Protein AF-A0AAE7H979-F1 (afdb_monomer)

Solvent-accessible surface area (backbone atoms only — not comparable to full-atom values): 10661 Å² total; per-residue (Å²): 141,87,84,84,88,78,85,83,80,82,78,81,77,77,82,71,80,79,76,81,72,82,85,78,88,82,90,48,88,78,60,70,80,55,73,93,77,60,49,63,30,80,93,36,94,38,44,37,31,53,74,37,30,39,41,31,43,26,63,45,99,86,68,47,81,42,84,46,78,45,78,48,81,29,61,82,55,76,64,66,61,58,64,39,62,48,79,66,40,35,42,36,57,32,70,87,32,52,70,50,75,43,71,60,81,47,70,64,47,81,54,84,100,40,55,25,23,24,75,39,28,30,38,50,72,60,67,74,47,84,43,76,43,79,26,60,17,19,83,76,23,37,67,43,71,49,98,87,67,49,82,39,83,45,77,27,71,63,63,81,74,81,88,77,85,88,77,133

Mean predicted aligned error: 13.54 Å

Radius of gyration: 24.26 Å; Cα contacts (8 Å, |Δi|>4): 270; chains: 1; bounding box: 51×44×96 Å

Foldseek 3Di:
DDDDDDDDDDDPPDPPPPPPLPDDDDDDPVCPPPDPRWDDAPQAPAWTDDFQKIWWFAQDPVRDTDTDIDGAQARPWDRHDQWGDGPFWIWGDANHTDIDIDGAPAGWADDDQFFIDGPFWTWDDDNGDIDTDGALCNPPWGWDQDPVRDTDTDGHRHDPDPPDDPDD

Secondary structure (DSSP, 8-state):
----------------------------SSGGGSPSSPEEPTT-TTEEEETTEEEEEEE-TTS-EEEEEEE-SSTT----SSEEE-SS-EEEE-TTS-EEEE--SS--B--SSS-EE-SSEEEEE-SS-EEEEE-SSGGG-EEEE-TTS-EEEE--SS------S---

Structure (mmCIF, N/CA/C/O backbone):
data_AF-A0AAE7H979-F1
#
_entry.id   AF-A0AAE7H979-F1
#
loop_
_atom_site.group_PDB
_atom_site.id
_atom_site.type_symbol
_atom_site.label_atom_id
_atom_site.label_alt_id
_atom_site.label_comp_id
_atom_site.label_asym_id
_atom_site.label_entity_id
_atom_site.label_seq_id
_atom_site.pdbx_PDB_ins_code
_atom_site.Cartn_x
_atom_site.Cartn_y
_atom_site.Cartn_z
_atom_site.occupancy
_atom_site.B_iso_or_equiv
_atom_site.auth_seq_id
_atom_site.auth_comp_id
_atom_site.auth_asym_id
_atom_site.auth_atom_id
_atom_site.pdbx_PDB_model_num
ATOM 1 N N . MET A 1 1 ? 5.804 -18.453 77.850 1.00 36.84 1 MET A N 1
ATOM 2 C CA . MET A 1 1 ? 6.355 -19.149 76.668 1.00 36.84 1 MET A CA 1
ATOM 3 C C . MET A 1 1 ? 5.355 -18.968 75.535 1.00 36.84 1 MET A C 1
ATOM 5 O O . MET A 1 1 ? 4.267 -19.517 75.605 1.00 36.84 1 MET A O 1
ATOM 9 N N . HIS A 1 2 ? 5.656 -18.071 74.595 1.00 33.25 2 HIS A N 1
ATOM 10 C CA . HIS A 1 2 ? 4.782 -17.698 73.480 1.00 33.25 2 HIS A CA 1
ATOM 11 C C . HIS A 1 2 ? 5.206 -18.454 72.222 1.00 33.25 2 HIS A C 1
ATOM 13 O O . HIS A 1 2 ? 6.381 -18.410 71.871 1.00 33.25 2 HIS A O 1
ATOM 19 N N . ILE A 1 3 ? 4.257 -19.064 71.511 1.00 33.34 3 ILE A N 1
ATOM 20 C CA . ILE A 1 3 ? 4.449 -19.482 70.119 1.00 33.34 3 ILE A CA 1
ATOM 21 C C . ILE A 1 3 ? 3.359 -18.792 69.301 1.00 33.34 3 ILE A C 1
ATOM 23 O O . ILE A 1 3 ? 2.172 -19.063 69.461 1.00 33.34 3 ILE A O 1
ATOM 27 N N . LYS A 1 4 ? 3.786 -17.826 68.485 1.00 31.95 4 LYS A N 1
ATOM 28 C CA . LYS A 1 4 ? 2.971 -17.126 67.492 1.00 31.95 4 LYS A CA 1
ATOM 29 C C . LYS A 1 4 ? 3.030 -17.932 66.192 1.00 31.95 4 LYS A C 1
ATOM 31 O O . LYS A 1 4 ? 4.124 -18.194 65.703 1.00 31.95 4 LYS A O 1
ATOM 36 N N . PHE A 1 5 ? 1.878 -18.301 65.637 1.00 33.75 5 PHE A N 1
ATOM 37 C CA . PHE A 1 5 ? 1.782 -18.794 64.263 1.00 33.75 5 PHE A CA 1
ATOM 38 C C . PHE A 1 5 ? 1.642 -17.592 63.326 1.00 33.75 5 PHE A C 1
ATOM 40 O O . PHE A 1 5 ? 0.615 -16.917 63.316 1.00 33.75 5 PHE A O 1
ATOM 47 N N . THR A 1 6 ? 2.697 -17.311 62.570 1.00 35.28 6 THR A N 1
ATOM 48 C CA . THR A 1 6 ? 2.705 -16.311 61.499 1.00 35.28 6 THR A CA 1
ATOM 49 C C . THR A 1 6 ? 2.381 -17.033 60.192 1.00 35.28 6 THR A C 1
ATOM 51 O O . THR A 1 6 ? 3.185 -17.841 59.731 1.00 35.28 6 THR A O 1
ATOM 54 N N . LEU A 1 7 ? 1.208 -16.778 59.601 1.00 34.88 7 LEU A N 1
ATOM 55 C CA . LEU A 1 7 ? 0.913 -17.223 58.236 1.00 34.88 7 LEU A CA 1
ATOM 56 C C . LEU A 1 7 ? 1.706 -16.356 57.250 1.00 34.88 7 LEU A C 1
ATOM 58 O O . LEU A 1 7 ? 1.520 -15.142 57.185 1.00 34.88 7 LEU A O 1
ATOM 62 N N . LEU A 1 8 ? 2.590 -16.997 56.491 1.00 32.62 8 LEU A N 1
ATOM 63 C CA . LEU A 1 8 ? 3.361 -16.401 55.408 1.00 32.62 8 LEU A CA 1
ATOM 64 C C . LEU A 1 8 ? 2.510 -16.462 54.125 1.00 32.62 8 LEU A C 1
ATOM 66 O O . LEU A 1 8 ? 2.394 -17.518 53.508 1.00 32.62 8 LEU A O 1
ATOM 70 N N . THR A 1 9 ? 1.871 -15.361 53.729 1.00 42.06 9 THR A N 1
ATOM 71 C CA . THR A 1 9 ? 1.237 -15.251 52.404 1.00 42.06 9 THR A CA 1
ATOM 72 C C . THR A 1 9 ? 2.269 -14.777 51.390 1.00 42.06 9 THR A C 1
ATOM 74 O O . THR A 1 9 ? 2.610 -13.597 51.333 1.00 42.06 9 THR A O 1
ATOM 77 N N . THR A 1 10 ? 2.778 -15.708 50.591 1.00 41.72 10 THR A N 1
ATOM 78 C CA . THR A 1 10 ? 3.676 -15.439 49.467 1.00 41.72 10 THR A CA 1
ATOM 79 C C . THR A 1 10 ? 2.871 -14.815 48.322 1.00 41.72 10 THR A C 1
ATOM 81 O O . THR A 1 10 ? 2.109 -15.506 47.648 1.00 41.72 10 THR A O 1
ATOM 84 N N . LEU A 1 11 ? 3.010 -13.503 48.098 1.00 40.34 11 LEU A N 1
ATOM 85 C CA . LEU A 1 11 ? 2.512 -12.850 46.884 1.00 40.34 11 LEU A CA 1
ATOM 86 C C . LEU A 1 11 ? 3.475 -13.159 45.729 1.00 40.34 11 LEU A C 1
ATOM 88 O O . LEU A 1 11 ? 4.588 -12.639 45.670 1.00 40.34 11 LEU A O 1
ATOM 92 N N . LEU A 1 12 ? 3.030 -14.007 44.805 1.00 35.69 12 LEU A N 1
ATOM 93 C CA . LEU A 1 12 ? 3.666 -14.217 43.511 1.00 35.69 12 LEU A CA 1
ATOM 94 C C . LEU A 1 12 ? 3.380 -12.983 42.639 1.00 35.69 12 LEU A C 1
ATOM 96 O O . LEU A 1 12 ? 2.344 -12.903 41.981 1.00 35.69 12 LEU A O 1
ATOM 100 N N . PHE A 1 13 ? 4.267 -11.987 42.670 1.00 39.47 13 PHE A N 1
ATOM 101 C CA . PHE A 1 13 ? 4.238 -10.899 41.695 1.00 39.47 13 PHE A CA 1
ATOM 102 C C . PHE A 1 13 ? 4.567 -11.485 40.319 1.00 39.47 13 PHE A C 1
ATOM 104 O O . PHE A 1 13 ? 5.715 -11.809 40.020 1.00 39.47 13 PHE A O 1
ATOM 111 N N . LEU A 1 14 ? 3.537 -11.643 39.487 1.00 37.66 14 LEU A N 1
ATOM 112 C CA . LEU A 1 14 ? 3.694 -11.837 38.052 1.00 37.66 14 LEU A CA 1
ATOM 113 C C . LEU A 1 14 ? 4.511 -10.656 37.512 1.00 37.66 14 LEU A C 1
ATOM 115 O O . LEU A 1 14 ? 4.044 -9.516 37.525 1.00 37.66 14 LEU A O 1
ATOM 119 N N . LEU A 1 15 ? 5.735 -10.934 37.054 1.00 34.91 15 LEU A N 1
ATOM 120 C CA . LEU A 1 15 ? 6.486 -10.024 36.198 1.00 34.91 15 LEU A CA 1
ATOM 121 C C . LEU A 1 15 ? 5.667 -9.811 34.923 1.00 34.91 15 LEU A C 1
ATOM 123 O O . LEU A 1 15 ? 5.698 -10.623 34.001 1.00 34.91 15 LEU A O 1
ATOM 127 N N . ILE A 1 16 ? 4.919 -8.714 34.875 1.00 39.84 16 ILE A N 1
ATOM 128 C CA . ILE A 1 16 ? 4.423 -8.170 33.617 1.00 39.84 16 ILE A CA 1
ATOM 129 C C . ILE A 1 16 ? 5.661 -7.592 32.922 1.00 39.84 16 ILE A C 1
ATOM 131 O O . ILE A 1 16 ? 6.281 -6.686 33.490 1.00 39.84 16 ILE A O 1
ATOM 135 N N . PRO A 1 17 ? 6.075 -8.088 31.741 1.00 34.34 17 PRO A N 1
ATOM 136 C CA . PRO A 1 17 ? 7.125 -7.423 30.992 1.00 34.34 17 PRO A CA 1
ATOM 137 C C . PRO A 1 17 ? 6.614 -6.020 30.677 1.00 34.34 17 PRO A C 1
ATOM 139 O O . PRO A 1 17 ? 5.559 -5.851 30.061 1.00 34.34 17 PRO A O 1
ATOM 142 N N . GLN A 1 18 ? 7.326 -5.011 31.172 1.00 40.53 18 GLN A N 1
ATOM 143 C CA . GLN A 1 18 ? 7.029 -3.626 30.855 1.00 40.53 18 GLN A CA 1
ATOM 144 C C . GLN A 1 18 ? 7.278 -3.446 29.361 1.00 40.53 18 GLN A C 1
ATOM 146 O O . GLN A 1 18 ? 8.416 -3.293 28.924 1.00 40.53 18 GLN A O 1
ATOM 151 N N . ALA A 1 19 ? 6.206 -3.525 28.572 1.00 37.91 19 ALA A N 1
ATOM 152 C CA . ALA A 1 19 ? 6.214 -3.039 27.210 1.00 37.91 19 ALA A CA 1
ATOM 153 C C . ALA A 1 19 ? 6.558 -1.553 27.303 1.00 37.91 19 ALA A C 1
ATOM 155 O O . ALA A 1 19 ? 5.767 -0.748 27.797 1.00 37.91 19 ALA A O 1
ATOM 156 N N . GLN A 1 20 ? 7.788 -1.220 26.924 1.00 38.06 20 GLN A N 1
ATOM 157 C CA . GLN A 1 20 ? 8.256 0.149 26.821 1.00 38.06 20 GLN A CA 1
ATOM 158 C C . GLN A 1 20 ? 7.442 0.813 25.712 1.00 38.06 20 GLN A C 1
ATOM 160 O O . GLN A 1 20 ? 7.766 0.717 24.534 1.00 38.06 20 GLN A O 1
ATOM 165 N N . ALA A 1 21 ? 6.321 1.419 26.092 1.00 34.78 21 ALA A N 1
ATOM 166 C CA . ALA A 1 21 ? 5.565 2.290 25.218 1.00 34.78 21 ALA A CA 1
ATOM 167 C C . ALA A 1 21 ? 6.377 3.578 25.080 1.00 34.78 21 ALA A C 1
ATOM 169 O O . ALA A 1 21 ? 6.403 4.411 25.985 1.00 34.78 21 ALA A O 1
ATOM 170 N N . THR A 1 22 ? 7.091 3.721 23.968 1.00 36.62 22 THR A N 1
ATOM 171 C CA . THR A 1 22 ? 7.692 4.989 23.562 1.00 36.62 22 THR A CA 1
ATOM 172 C C . THR A 1 22 ? 6.549 5.983 23.356 1.00 36.62 22 THR A C 1
ATOM 174 O O . THR A 1 22 ? 5.796 5.903 22.389 1.00 36.62 22 THR A O 1
ATOM 177 N N . THR A 1 23 ? 6.346 6.870 24.327 1.00 27.06 23 THR A N 1
ATOM 178 C CA . THR A 1 23 ? 5.263 7.853 24.328 1.00 27.06 23 THR A CA 1
ATOM 179 C C . THR A 1 23 ? 5.545 8.969 23.330 1.00 27.06 23 THR A C 1
ATOM 181 O O . THR A 1 23 ? 6.432 9.788 23.563 1.00 27.06 23 THR A O 1
ATOM 184 N N . TRP A 1 24 ? 4.724 9.056 22.286 1.00 28.05 24 TRP A N 1
ATOM 185 C CA . TRP A 1 24 ? 4.505 10.284 21.523 1.00 28.05 24 TRP A CA 1
ATOM 186 C C . TRP A 1 24 ? 3.052 10.725 21.731 1.00 28.05 24 TRP A C 1
ATOM 188 O O . TRP A 1 24 ? 2.123 9.930 21.604 1.00 28.05 24 TRP A O 1
ATOM 198 N N . SER A 1 25 ? 2.867 11.981 22.138 1.00 33.72 25 SER A N 1
ATOM 199 C CA . SER A 1 25 ? 1.578 12.564 22.529 1.00 33.72 25 SER A CA 1
ATOM 200 C C . SER A 1 25 ? 1.063 13.495 21.434 1.00 33.72 25 SER A C 1
ATOM 202 O O . SER A 1 25 ? 1.735 14.482 21.135 1.00 33.72 25 SER A O 1
ATOM 204 N N . TYR A 1 26 ? -0.161 13.275 20.937 1.00 39.12 26 TYR A N 1
ATOM 205 C CA . TYR A 1 26 ? -0.950 14.344 20.316 1.00 39.12 26 TYR A CA 1
ATOM 206 C C . TYR A 1 26 ? -2.472 14.126 20.429 1.00 39.12 26 TYR A C 1
ATOM 208 O O . TYR A 1 26 ? -2.956 12.998 20.472 1.00 39.12 26 TYR A O 1
ATOM 216 N N . ASN A 1 27 ? -3.220 15.235 20.514 1.00 37.06 27 ASN A N 1
ATOM 217 C CA . ASN A 1 27 ? -4.646 15.311 20.856 1.00 37.06 27 ASN A CA 1
ATOM 218 C C . ASN A 1 27 ? -5.529 15.496 19.606 1.00 37.06 27 ASN A C 1
ATOM 220 O O . ASN A 1 27 ? -5.770 16.624 19.176 1.00 37.06 27 ASN A O 1
ATOM 224 N N . SER A 1 28 ? -6.112 14.413 19.085 1.00 43.97 28 SER A N 1
ATOM 225 C CA . SER A 1 28 ? -7.344 14.495 18.287 1.00 43.97 28 SER A CA 1
ATOM 226 C C . SER A 1 28 ? -8.551 14.343 19.221 1.00 43.97 28 SER A C 1
ATOM 228 O O . SER A 1 28 ? -8.621 13.440 20.052 1.00 43.97 28 SER A O 1
ATOM 230 N N . ALA A 1 29 ? -9.522 15.248 19.095 1.00 45.28 29 ALA A N 1
ATOM 231 C CA . ALA A 1 29 ? -10.733 15.279 19.913 1.00 45.28 29 ALA A CA 1
ATOM 232 C C . ALA A 1 29 ? -11.604 14.004 19.829 1.00 45.28 29 ALA A C 1
ATOM 234 O O . ALA A 1 29 ? -12.362 13.727 20.761 1.00 45.28 29 ALA A O 1
ATOM 235 N N . SER A 1 30 ? -11.490 13.264 18.723 1.00 42.62 30 SER A N 1
ATOM 236 C CA . SER A 1 30 ? -12.225 12.029 18.416 1.00 42.62 30 SER A CA 1
ATOM 237 C C . SER A 1 30 ? -11.499 10.793 18.967 1.00 42.62 30 SER A C 1
ATOM 239 O O . SER A 1 30 ? -12.119 9.887 19.521 1.00 42.62 30 SER A O 1
ATOM 241 N N . LEU A 1 31 ? -10.162 10.824 18.969 1.00 49.25 31 LEU A N 1
ATOM 242 C CA . LEU A 1 31 ? -9.306 9.778 19.538 1.00 49.25 31 LEU 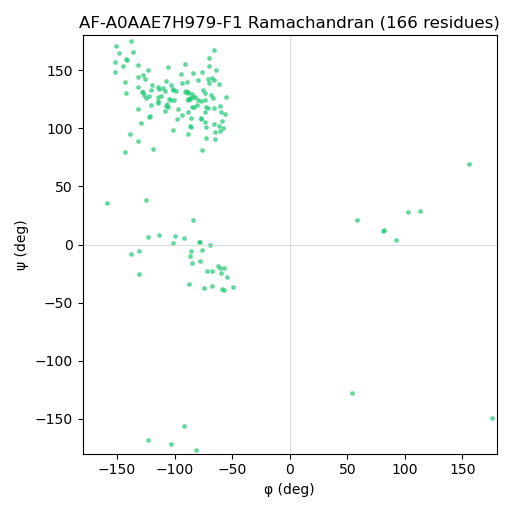A CA 1
ATOM 243 C C . LEU A 1 31 ? -9.196 9.831 21.073 1.00 49.25 31 LEU A C 1
ATOM 245 O O . LEU A 1 31 ? -8.526 8.995 21.673 1.00 49.25 31 LEU A O 1
ATOM 249 N N . ARG A 1 32 ? -9.904 10.754 21.739 1.00 46.28 32 ARG A N 1
ATOM 250 C CA . ARG A 1 32 ? -9.962 10.843 23.212 1.00 46.28 32 ARG A CA 1
ATOM 251 C C . ARG A 1 32 ? -10.536 9.598 23.896 1.00 46.28 32 ARG A C 1
ATOM 253 O O . ARG A 1 32 ? -10.274 9.396 25.075 1.00 46.28 32 ARG A O 1
ATOM 260 N N . ASN A 1 33 ? -11.284 8.771 23.164 1.00 49.12 33 ASN A N 1
ATOM 261 C CA . ASN A 1 33 ? -11.843 7.509 23.658 1.00 49.12 33 ASN A CA 1
ATOM 262 C C . ASN A 1 33 ? -11.022 6.273 23.239 1.00 49.12 33 ASN A C 1
ATOM 264 O O . ASN A 1 33 ? -11.473 5.145 23.441 1.00 49.12 33 ASN A O 1
ATOM 268 N N . ALA A 1 34 ? -9.851 6.454 22.620 1.00 51.03 34 ALA A N 1
ATOM 269 C CA . ALA A 1 34 ? -9.010 5.342 22.193 1.00 51.03 34 ALA A CA 1
ATOM 270 C C . ALA A 1 34 ? -8.261 4.699 23.384 1.00 51.03 34 ALA A C 1
ATOM 272 O O . ALA A 1 34 ? -7.927 5.386 24.353 1.00 51.03 34 ALA A O 1
ATOM 273 N N . PRO A 1 35 ? -7.995 3.378 23.347 1.00 48.47 35 PRO A N 1
ATOM 274 C CA . PRO A 1 35 ? -7.295 2.679 24.424 1.00 48.47 35 PRO A CA 1
ATOM 275 C C . PRO A 1 35 ? -5.851 3.175 24.599 1.00 48.47 35 PRO A C 1
ATOM 277 O O . PRO A 1 35 ? -5.192 3.569 23.640 1.00 48.47 35 PRO A O 1
ATOM 280 N N . ALA A 1 36 ? -5.330 3.113 25.828 1.00 42.94 36 ALA A N 1
ATOM 281 C CA . ALA A 1 36 ? -3.934 3.448 26.114 1.00 42.94 36 ALA A CA 1
ATOM 282 C C . ALA A 1 36 ? -2.960 2.509 25.364 1.00 42.94 36 ALA A C 1
ATOM 284 O O . ALA A 1 36 ? -3.172 1.295 25.333 1.00 42.94 36 ALA A O 1
ATOM 285 N N . GLY A 1 37 ? -1.877 3.067 24.800 1.00 50.84 37 GLY A N 1
ATOM 286 C CA . GLY A 1 37 ? -0.841 2.316 24.068 1.00 50.84 37 GLY A CA 1
ATOM 287 C C . GLY A 1 37 ? -0.912 2.407 22.537 1.00 50.84 37 GLY A C 1
ATOM 288 O O . GLY A 1 37 ? -0.509 1.463 21.863 1.00 50.84 37 GLY A O 1
ATOM 289 N N . LEU A 1 38 ? -1.443 3.508 21.992 1.00 51.12 38 LEU A N 1
ATOM 290 C CA . LEU A 1 38 ? -1.502 3.732 20.547 1.00 51.12 38 LEU A CA 1
ATOM 291 C C . LEU A 1 38 ? -0.119 3.991 19.936 1.00 51.12 38 LEU A C 1
ATOM 293 O O . LEU A 1 38 ? 0.673 4.756 20.485 1.00 51.12 38 LEU A O 1
ATOM 297 N N . VAL A 1 39 ? 0.118 3.411 18.758 1.00 53.12 39 VAL A N 1
ATOM 298 C CA . VAL A 1 39 ? 1.199 3.814 17.848 1.00 53.12 39 VAL A CA 1
ATOM 299 C C . VAL A 1 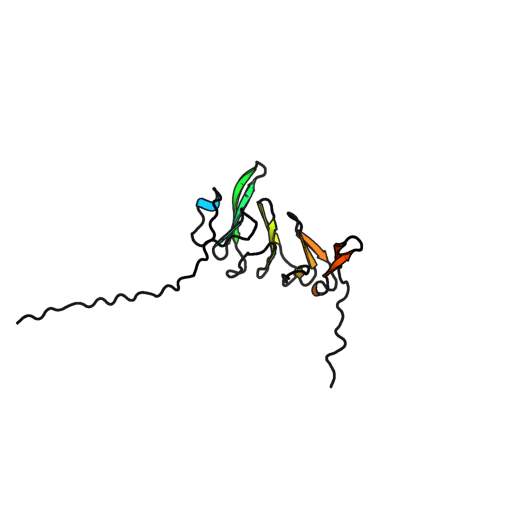39 ? 0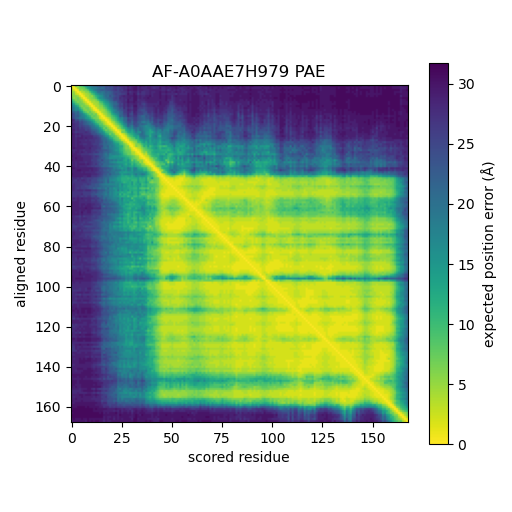.581 4.684 16.754 1.00 53.12 39 VAL A C 1
ATOM 301 O O . VAL A 1 39 ? -0.384 4.272 16.106 1.00 53.12 39 VAL A O 1
ATOM 304 N N . TYR A 1 40 ? 1.105 5.898 16.582 1.00 51.50 40 TYR A N 1
ATOM 305 C CA . TYR A 1 40 ? 0.688 6.825 15.528 1.00 51.50 40 TYR A CA 1
ATOM 306 C C . TYR A 1 40 ? 1.597 6.661 14.312 1.00 51.50 40 TYR A C 1
ATOM 308 O O . TYR A 1 40 ? 2.813 6.535 14.465 1.00 51.50 40 TYR A O 1
ATOM 316 N N . SER A 1 41 ? 1.029 6.694 13.106 1.00 49.47 41 SER A N 1
ATOM 317 C CA . SER A 1 41 ? 1.837 6.764 11.887 1.00 49.47 41 SER A CA 1
ATOM 318 C C . SER A 1 41 ? 2.427 8.168 11.745 1.00 49.47 41 SER A C 1
ATOM 320 O O . SER A 1 41 ? 1.683 9.149 11.832 1.00 49.47 41 SER A O 1
ATOM 322 N N . GLU A 1 42 ? 3.733 8.283 11.494 1.00 43.81 42 GLU A N 1
ATOM 323 C CA . GLU A 1 42 ? 4.368 9.582 11.255 1.00 43.81 42 GLU A CA 1
ATOM 324 C C . GLU A 1 42 ? 3.677 10.336 10.103 1.00 43.81 42 GLU A C 1
ATOM 326 O O . GLU A 1 42 ? 3.496 9.813 9.001 1.00 43.81 42 GLU A O 1
ATOM 331 N N . GLY A 1 43 ? 3.275 11.583 10.367 1.00 47.97 43 GLY A N 1
ATOM 332 C CA . GLY A 1 43 ? 2.742 12.501 9.358 1.00 47.97 43 GLY A CA 1
ATOM 333 C C . GLY A 1 43 ? 1.261 12.338 9.003 1.00 47.97 43 GLY A C 1
ATOM 334 O O . GLY A 1 43 ? 0.832 12.918 8.000 1.00 47.97 43 GLY A O 1
ATOM 335 N N . VAL A 1 44 ? 0.475 11.572 9.775 1.00 56.38 44 VAL A N 1
ATOM 336 C CA . VAL A 1 44 ? -0.970 11.418 9.527 1.00 56.38 44 VAL A CA 1
ATOM 337 C C . VAL A 1 44 ? -1.781 11.450 10.829 1.00 56.38 44 VAL A C 1
ATOM 339 O O . VAL A 1 44 ? -1.970 10.435 11.492 1.00 56.38 44 VAL A O 1
ATOM 342 N N . ASP A 1 45 ? -2.295 12.631 11.181 1.00 63.53 45 ASP A N 1
ATOM 343 C CA . ASP A 1 45 ? -2.954 12.921 12.473 1.00 63.53 45 ASP A CA 1
ATOM 344 C C . ASP A 1 45 ? -4.318 12.227 12.685 1.00 63.53 45 ASP A C 1
ATOM 346 O O . ASP A 1 45 ? -4.974 12.423 13.710 1.00 63.53 45 ASP A O 1
ATOM 350 N N . ASN A 1 46 ? -4.788 11.447 11.709 1.00 77.06 46 ASN A N 1
ATOM 351 C CA . ASN A 1 46 ? -6.119 10.836 11.694 1.00 77.06 46 ASN A CA 1
ATOM 352 C C . ASN A 1 46 ? -6.103 9.302 11.788 1.00 77.06 46 ASN A C 1
ATOM 354 O O . ASN A 1 46 ? -7.154 8.691 11.605 1.00 77.06 46 ASN A O 1
ATOM 358 N N . VAL A 1 47 ? -4.946 8.677 12.033 1.00 80.12 47 VAL A N 1
ATOM 359 C CA . VAL A 1 47 ? -4.826 7.219 12.181 1.00 80.12 47 VAL A CA 1
ATOM 360 C C . VAL A 1 47 ? -4.115 6.880 13.485 1.00 80.12 47 VAL A C 1
ATOM 362 O O . VAL A 1 47 ? -3.041 7.399 13.781 1.00 80.12 47 VAL A O 1
ATOM 365 N N . ALA A 1 48 ? -4.704 5.967 14.250 1.00 83.44 48 ALA A N 1
ATOM 366 C CA . ALA A 1 48 ? -4.089 5.383 15.430 1.00 83.44 48 ALA A CA 1
ATOM 367 C C . ALA A 1 48 ? -4.221 3.861 15.399 1.00 83.44 48 ALA A C 1
ATOM 369 O O . ALA A 1 48 ? -5.238 3.328 14.955 1.00 83.44 48 ALA A O 1
ATOM 370 N N . GLN A 1 49 ? -3.211 3.150 15.894 1.00 85.00 49 GLN A N 1
ATOM 371 C CA . GLN A 1 49 ? -3.226 1.692 15.944 1.00 85.00 49 GLN A CA 1
ATOM 372 C C . GLN A 1 49 ? -3.252 1.172 17.382 1.00 85.00 49 GLN A C 1
ATOM 374 O O . GLN A 1 49 ? -2.431 1.578 18.201 1.00 85.00 49 GLN A O 1
ATOM 379 N N . TYR A 1 50 ? -4.127 0.203 17.662 1.00 85.44 50 TYR A N 1
ATOM 380 C CA . TYR A 1 50 ? -4.078 -0.618 18.873 1.00 85.44 50 TYR A CA 1
ATOM 381 C C . TYR A 1 50 ? -4.219 -2.094 18.502 1.00 85.44 50 TYR A C 1
ATOM 383 O O . TYR A 1 50 ? -5.265 -2.514 18.007 1.00 85.44 50 TYR A O 1
ATOM 391 N N . ARG A 1 51 ? -3.181 -2.891 18.784 1.00 86.38 51 ARG A N 1
ATOM 392 C CA . ARG A 1 51 ? -3.119 -4.319 18.427 1.00 86.38 51 ARG A CA 1
ATOM 393 C C . ARG A 1 51 ? -3.367 -4.525 16.923 1.00 86.38 51 ARG A C 1
ATOM 395 O O . ARG A 1 51 ? -2.736 -3.874 16.096 1.00 86.38 51 ARG A O 1
ATOM 402 N N . ASP A 1 52 ? -4.305 -5.401 16.588 1.00 91.00 52 ASP A N 1
ATOM 403 C CA . ASP A 1 52 ? -4.756 -5.764 15.251 1.00 91.00 52 ASP A CA 1
ATOM 404 C C . ASP A 1 52 ? -5.810 -4.795 14.692 1.00 91.00 52 ASP A C 1
ATOM 406 O O . ASP A 1 52 ? -6.591 -5.172 13.823 1.00 91.00 52 ASP A O 1
ATOM 410 N N . ARG A 1 53 ? -5.900 -3.560 15.201 1.00 91.00 53 ARG A N 1
ATOM 411 C CA . ARG A 1 53 ? -6.930 -2.598 14.790 1.00 91.00 53 ARG A CA 1
ATOM 412 C C . ARG A 1 53 ? -6.351 -1.233 14.473 1.00 91.00 53 ARG A C 1
ATOM 414 O O . ARG A 1 53 ? -5.566 -0.689 15.252 1.00 91.00 53 ARG A O 1
ATOM 421 N N . LEU A 1 54 ? -6.823 -0.662 13.371 1.00 89.00 54 LEU A N 1
ATOM 422 C CA . LEU A 1 54 ? -6.656 0.747 13.040 1.00 89.00 54 LEU A CA 1
ATOM 423 C C . LEU A 1 54 ? -7.936 1.511 13.343 1.00 89.00 54 LEU A C 1
ATOM 425 O O . LEU A 1 54 ? -9.028 1.090 12.971 1.00 89.00 54 LEU A O 1
ATOM 429 N N . TYR A 1 55 ? -7.759 2.651 13.988 1.00 87.62 55 TYR A N 1
ATOM 430 C CA . TYR A 1 55 ? -8.769 3.640 14.311 1.00 87.62 55 TYR A CA 1
ATOM 431 C C . TYR A 1 55 ? -8.518 4.835 13.405 1.00 87.62 55 TYR A C 1
ATOM 433 O O . TYR A 1 55 ? -7.456 5.456 13.481 1.00 87.62 55 TYR A O 1
ATOM 441 N N . VAL A 1 56 ? -9.463 5.116 12.516 1.00 87.12 56 VAL A N 1
ATOM 442 C CA . VAL A 1 56 ? -9.316 6.122 11.466 1.00 87.12 56 VAL A CA 1
ATOM 443 C C . VAL A 1 56 ? -10.400 7.176 11.637 1.00 87.12 56 VAL A C 1
ATOM 445 O O . VAL A 1 56 ? -11.587 6.866 11.569 1.00 87.12 56 VAL A O 1
ATOM 448 N N . ASP A 1 57 ? -9.996 8.426 11.844 1.00 83.88 57 ASP A N 1
ATOM 449 C CA . ASP A 1 57 ? -10.897 9.575 11.771 1.00 83.88 57 ASP A CA 1
ATOM 450 C C . ASP A 1 57 ? -11.162 9.888 10.291 1.00 83.88 57 ASP A C 1
ATOM 452 O O . ASP A 1 57 ? -10.278 10.383 9.586 1.00 83.88 57 ASP A O 1
ATOM 456 N N . LYS A 1 58 ? -12.381 9.616 9.826 1.00 79.56 58 LYS A N 1
ATOM 457 C CA . LYS A 1 58 ? -12.830 9.864 8.454 1.00 79.56 58 LYS A CA 1
ATOM 458 C C . LYS A 1 58 ? -13.788 11.038 8.392 1.00 79.56 58 LYS A C 1
ATOM 460 O O . LYS A 1 58 ? -14.645 11.193 9.257 1.00 79.56 58 LYS A O 1
ATOM 465 N N . LEU A 1 59 ? -13.661 11.862 7.356 1.00 77.31 59 LEU A N 1
ATOM 466 C CA . LEU A 1 59 ? -14.628 12.924 7.094 1.00 77.31 59 LEU A CA 1
ATOM 467 C C . LEU A 1 59 ? -15.823 12.361 6.321 1.00 77.31 59 LEU A C 1
ATOM 469 O O . LEU A 1 59 ? -15.661 11.739 5.269 1.00 77.31 59 LEU A O 1
ATOM 473 N N . SER A 1 60 ? -17.027 12.588 6.841 1.00 76.69 60 SER A N 1
ATOM 474 C CA . SER A 1 60 ? -18.265 12.354 6.104 1.00 76.69 60 SER A CA 1
ATOM 475 C C . SER A 1 60 ? -18.362 13.321 4.920 1.00 76.69 60 SER A C 1
ATOM 477 O O . SER A 1 60 ? -17.650 14.325 4.850 1.00 76.69 60 SER A O 1
ATOM 479 N N . PHE A 1 61 ? -19.297 13.060 4.003 1.00 79.12 61 PHE A N 1
ATOM 480 C CA . PHE A 1 61 ? -19.602 13.991 2.911 1.00 79.12 61 PHE A CA 1
ATOM 481 C C . PHE A 1 61 ? -19.948 15.407 3.416 1.00 79.12 61 PHE A C 1
ATOM 483 O O . PHE A 1 61 ? -19.688 16.389 2.728 1.00 79.12 61 PHE A O 1
ATOM 490 N N . PHE A 1 62 ? -20.480 15.518 4.637 1.00 86.75 62 PHE A N 1
ATOM 491 C CA . PHE A 1 62 ? -20.843 16.783 5.279 1.00 86.75 62 PHE A CA 1
ATOM 492 C C . PHE A 1 62 ? -19.720 17.383 6.146 1.00 86.75 62 PHE A C 1
ATOM 494 O O . PHE A 1 62 ? -19.936 18.391 6.813 1.00 86.75 62 PHE A O 1
ATOM 501 N N . GLY A 1 63 ? -18.519 16.793 6.147 1.00 76.88 63 GLY A N 1
ATOM 502 C CA . GLY A 1 63 ? -17.368 17.286 6.912 1.00 76.88 63 GLY A CA 1
ATOM 503 C C . GLY A 1 63 ? -17.369 16.896 8.394 1.00 76.88 63 GLY A C 1
ATOM 504 O O . GLY A 1 63 ? -16.560 17.409 9.166 1.00 76.88 63 GLY A O 1
ATOM 505 N N . GLU A 1 64 ? -18.244 15.982 8.809 1.00 82.25 64 GLU A N 1
ATOM 506 C CA . GLU A 1 64 ? -18.265 15.463 10.177 1.00 82.25 64 GLU A CA 1
ATOM 507 C C . GLU A 1 64 ? -17.182 14.398 10.356 1.00 82.25 64 GLU A C 1
ATOM 509 O O . GLU A 1 64 ? -16.973 13.570 9.470 1.00 82.25 64 GLU A O 1
ATOM 514 N N . LYS A 1 65 ? -16.518 14.375 11.515 1.00 78.25 65 LYS A N 1
ATOM 515 C CA . LYS A 1 65 ? -15.572 13.302 11.840 1.00 78.25 65 LYS A CA 1
ATOM 516 C C . LYS A 1 65 ? -16.323 12.060 12.310 1.00 78.25 65 LYS A C 1
ATOM 518 O O . LYS A 1 65 ? -17.074 12.123 13.280 1.00 78.25 65 LYS A O 1
ATOM 523 N N . GLN A 1 66 ? -16.079 10.938 11.647 1.00 84.25 66 GLN A N 1
ATOM 524 C CA . GLN A 1 66 ? -16.587 9.619 11.999 1.00 84.25 66 GLN A CA 1
ATOM 525 C C . GLN A 1 66 ? -15.417 8.677 12.267 1.00 84.25 66 GLN A C 1
ATOM 527 O O . GLN A 1 66 ? -14.435 8.677 11.528 1.00 84.25 66 GLN A O 1
ATOM 532 N N . LEU A 1 67 ? -15.529 7.874 13.324 1.00 86.31 67 LEU A N 1
ATOM 533 C CA . LEU A 1 67 ? -14.526 6.872 13.658 1.00 86.31 67 LEU A CA 1
ATOM 534 C C . LEU A 1 67 ? -14.795 5.583 12.876 1.00 86.31 67 LEU A C 1
ATOM 536 O O . LEU A 1 67 ? -15.824 4.936 13.069 1.00 86.31 67 LEU A O 1
ATOM 540 N N . GLU A 1 68 ? -13.847 5.185 12.037 1.00 87.69 68 GLU A N 1
ATOM 541 C CA . GLU A 1 68 ? -13.832 3.898 11.347 1.00 87.69 68 GLU A CA 1
ATOM 542 C C . GLU A 1 68 ? -12.825 2.962 12.032 1.00 87.69 68 GLU A C 1
ATOM 544 O O . GLU A 1 68 ? -11.735 3.378 12.426 1.00 87.69 68 GLU A O 1
ATOM 549 N N . THR A 1 69 ? -13.197 1.692 12.213 1.00 90.44 69 THR A N 1
ATOM 550 C CA . THR A 1 69 ? -12.299 0.663 12.759 1.00 90.44 69 THR A CA 1
ATOM 551 C C . THR A 1 69 ? -12.017 -0.388 11.698 1.00 90.44 69 THR A C 1
ATOM 553 O O . THR A 1 69 ? -12.939 -1.041 11.217 1.00 90.44 69 THR A O 1
ATOM 556 N N . ILE A 1 70 ? -10.741 -0.585 11.377 1.00 90.88 70 ILE A N 1
ATOM 557 C CA . ILE A 1 70 ? -10.274 -1.572 10.400 1.00 90.88 70 ILE A CA 1
ATOM 558 C C . ILE A 1 70 ? -9.512 -2.667 11.145 1.00 90.88 70 ILE A C 1
ATOM 560 O O . ILE A 1 70 ? -8.584 -2.372 11.897 1.00 90.88 70 ILE A O 1
ATOM 564 N N . THR A 1 71 ? -9.877 -3.930 10.927 1.00 93.19 71 THR A N 1
ATOM 565 C CA . THR A 1 71 ? -9.116 -5.079 11.438 1.00 93.19 71 THR A CA 1
ATOM 566 C C . THR A 1 71 ? -7.941 -5.386 10.512 1.00 93.19 71 THR A C 1
ATOM 568 O O . THR A 1 71 ? -8.111 -5.563 9.305 1.00 93.19 71 THR A O 1
ATOM 571 N N . LEU A 1 72 ? -6.744 -5.453 11.086 1.00 93.00 72 LEU A N 1
ATOM 572 C CA . LEU A 1 72 ? -5.527 -5.876 10.414 1.00 93.00 72 LEU A CA 1
ATOM 573 C C . LEU A 1 72 ? -5.542 -7.396 10.253 1.00 93.00 72 LEU A C 1
ATOM 575 O O . LEU A 1 72 ? -5.785 -8.135 11.204 1.00 93.00 72 LEU A O 1
ATOM 579 N N . ASP A 1 73 ? -5.229 -7.878 9.057 1.00 93.19 73 ASP A N 1
ATOM 580 C CA . ASP A 1 73 ? -5.141 -9.320 8.786 1.00 93.19 73 ASP A CA 1
ATOM 581 C C . ASP A 1 73 ? -3.849 -9.967 9.332 1.00 93.19 73 ASP A C 1
ATOM 583 O O . ASP A 1 73 ? -3.658 -11.187 9.282 1.00 93.19 73 ASP A O 1
ATOM 587 N N . SER A 1 74 ? -2.963 -9.139 9.880 1.00 90.19 74 SER A N 1
ATOM 588 C CA . SER A 1 74 ? -1.729 -9.521 10.540 1.00 90.19 74 SER A CA 1
ATOM 589 C C . SER A 1 74 ? -1.669 -8.831 11.908 1.00 90.19 74 SER A C 1
ATOM 591 O O . SER A 1 74 ? -1.390 -7.634 11.977 1.00 90.19 74 SER A O 1
ATOM 593 N N . PRO A 1 75 ? -1.910 -9.558 13.017 1.00 80.62 75 PRO A N 1
ATOM 594 C CA . PRO A 1 75 ? -1.982 -8.970 14.359 1.00 80.62 75 PRO A CA 1
ATOM 595 C C . PRO A 1 75 ? -0.695 -8.297 14.857 1.00 80.62 75 PRO A C 1
ATOM 597 O O . PRO A 1 75 ? -0.741 -7.527 15.811 1.00 80.62 75 PRO A O 1
ATOM 600 N N . GLY A 1 76 ? 0.449 -8.616 14.244 1.00 81.75 76 GLY A N 1
ATOM 601 C CA . GLY A 1 76 ? 1.750 -8.018 14.556 1.00 81.75 76 GLY A CA 1
ATOM 602 C C . GLY A 1 76 ? 2.198 -6.938 13.570 1.00 81.75 76 GLY A C 1
ATOM 603 O O . GLY A 1 76 ? 3.302 -6.422 13.719 1.00 81.75 76 GLY A O 1
ATOM 604 N N . LEU A 1 77 ? 1.392 -6.617 12.550 1.00 86.38 77 LEU A N 1
ATOM 605 C CA . LEU A 1 77 ? 1.719 -5.553 11.605 1.00 86.38 77 LEU A CA 1
ATOM 606 C C . LEU A 1 77 ? 1.694 -4.211 12.327 1.00 86.38 77 LEU A C 1
ATOM 608 O O . LEU A 1 77 ? 0.682 -3.864 12.921 1.00 86.38 77 LEU A O 1
ATOM 612 N N . VAL A 1 78 ? 2.778 -3.447 12.235 1.00 84.44 78 VAL A N 1
ATOM 613 C CA . VAL A 1 78 ? 2.843 -2.065 12.716 1.00 84.44 78 VAL A CA 1
ATOM 614 C C . VAL A 1 78 ? 2.748 -1.131 11.516 1.00 84.44 78 VAL A C 1
ATOM 616 O O . VAL A 1 78 ? 3.543 -1.239 10.585 1.00 84.44 78 VAL A O 1
ATOM 619 N N . ILE A 1 79 ? 1.783 -0.216 11.539 1.00 83.44 79 ILE A N 1
ATOM 620 C CA . ILE A 1 79 ? 1.592 0.801 10.505 1.00 83.44 79 ILE A CA 1
ATOM 621 C C . ILE A 1 79 ? 2.425 2.035 10.865 1.00 83.44 79 ILE A C 1
ATOM 623 O O . ILE A 1 79 ? 2.002 2.885 11.647 1.00 83.44 79 ILE A O 1
ATOM 627 N N . ASN A 1 80 ? 3.632 2.130 10.312 1.00 74.38 80 ASN A N 1
ATOM 628 C CA . ASN A 1 80 ? 4.580 3.223 10.573 1.00 74.38 80 ASN A CA 1
ATOM 629 C C . ASN A 1 80 ? 5.025 3.969 9.305 1.00 74.38 80 ASN A C 1
ATOM 631 O O . ASN A 1 80 ? 5.908 4.820 9.365 1.00 74.38 80 ASN A O 1
ATOM 635 N N . SER A 1 81 ? 4.428 3.654 8.162 1.00 77.88 81 SER A N 1
ATOM 636 C CA . SER A 1 81 ? 4.755 4.232 6.864 1.00 77.88 81 SER A CA 1
ATOM 637 C C . SER A 1 81 ? 3.478 4.536 6.084 1.00 77.88 81 SER A C 1
ATOM 639 O O . SER A 1 81 ? 2.362 4.224 6.502 1.00 77.88 81 SER A O 1
ATOM 641 N N . ARG A 1 82 ? 3.637 5.170 4.921 1.00 85.19 82 ARG A N 1
ATOM 642 C CA . ARG A 1 82 ? 2.512 5.545 4.062 1.00 85.19 82 ARG A CA 1
ATOM 643 C C . ARG A 1 82 ? 1.789 4.350 3.445 1.00 85.19 82 ARG A C 1
ATOM 645 O O . ARG A 1 82 ? 0.573 4.399 3.259 1.00 85.19 82 ARG A O 1
ATOM 652 N N . LEU A 1 83 ? 2.558 3.321 3.104 1.00 89.12 83 LEU A N 1
ATOM 653 C CA . LEU A 1 83 ? 2.090 2.055 2.570 1.00 89.12 83 LEU A CA 1
ATOM 654 C C . LEU A 1 83 ? 2.622 0.936 3.458 1.00 89.12 83 LEU A C 1
ATOM 656 O O . LEU A 1 83 ? 3.826 0.837 3.688 1.00 89.12 83 LEU A O 1
ATOM 660 N N . SER A 1 84 ? 1.728 0.091 3.949 1.00 90.69 84 SER A N 1
ATOM 661 C CA . SER A 1 84 ? 2.077 -1.059 4.779 1.00 90.69 84 SER A CA 1
ATOM 662 C C . SER A 1 84 ? 1.376 -2.313 4.267 1.00 90.69 84 SER A C 1
ATOM 664 O O . SER A 1 84 ? 0.321 -2.231 3.636 1.00 90.69 84 SER A O 1
ATOM 666 N N . ALA A 1 85 ? 1.958 -3.477 4.543 1.00 92.19 85 ALA A N 1
ATOM 667 C CA . ALA A 1 85 ? 1.494 -4.757 4.022 1.00 92.19 85 ALA A CA 1
ATOM 668 C C . ALA A 1 85 ? 1.169 -5.735 5.152 1.00 92.19 85 ALA A C 1
ATOM 670 O O . ALA A 1 85 ? 1.989 -5.985 6.034 1.00 92.19 85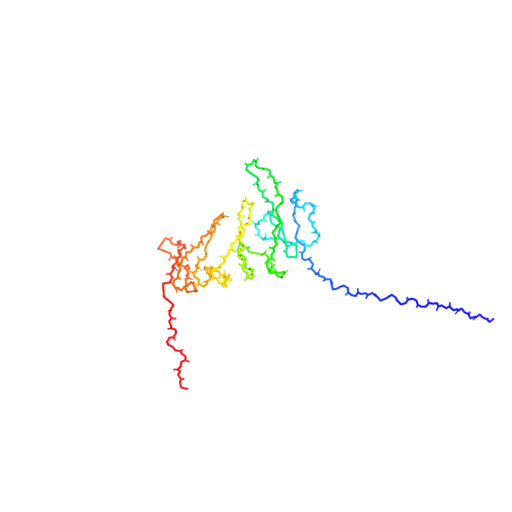 ALA A O 1
ATOM 671 N N . GLY A 1 86 ? -0.032 -6.293 5.105 1.00 91.88 86 GLY A N 1
ATOM 672 C CA . GLY A 1 86 ? -0.449 -7.432 5.902 1.00 91.88 86 GLY A CA 1
ATOM 673 C C . GLY A 1 86 ? -0.219 -8.758 5.179 1.00 91.88 86 GLY A C 1
ATOM 674 O O . GLY A 1 86 ? 0.625 -8.867 4.292 1.00 91.88 86 GLY A O 1
ATOM 675 N N . LYS A 1 87 ? -0.981 -9.789 5.554 1.00 91.69 87 LYS A N 1
ATOM 676 C CA . LYS A 1 87 ? -0.899 -11.116 4.911 1.00 91.69 87 LYS A CA 1
ATOM 677 C C . LYS A 1 87 ? -1.554 -11.147 3.533 1.00 91.69 87 LYS A C 1
ATOM 679 O O . LYS A 1 87 ? -1.099 -11.860 2.649 1.00 91.69 87 LYS A O 1
ATOM 684 N N . SER A 1 88 ? -2.659 -10.429 3.390 1.00 93.50 88 SER A N 1
ATOM 685 C CA . SER A 1 88 ? -3.547 -10.447 2.224 1.00 93.50 88 SER A CA 1
ATOM 686 C C . SER A 1 88 ? -4.027 -9.056 1.813 1.00 93.50 88 SER A C 1
ATOM 688 O O . SER A 1 88 ? -4.638 -8.913 0.757 1.00 93.50 88 SER A O 1
ATOM 690 N N . HIS A 1 89 ? -3.748 -8.034 2.623 1.00 95.69 89 HIS A N 1
ATOM 691 C CA . HIS A 1 89 ? -4.145 -6.659 2.365 1.00 95.69 89 HIS A CA 1
ATOM 692 C C . HIS A 1 89 ? -2.948 -5.713 2.406 1.00 95.69 89 HIS A C 1
ATOM 694 O O . HIS A 1 89 ? -2.066 -5.831 3.255 1.00 95.69 89 HIS A O 1
ATOM 700 N N . GLY A 1 90 ? -2.955 -4.731 1.511 1.00 95.00 90 GLY A N 1
ATOM 701 C CA . GLY A 1 90 ? -2.177 -3.511 1.647 1.00 95.00 90 GLY A CA 1
ATOM 702 C C . GLY A 1 90 ? -3.020 -2.407 2.284 1.00 95.00 90 GLY A C 1
ATOM 703 O O . GLY A 1 90 ? -4.230 -2.317 2.056 1.00 95.00 90 GLY A O 1
ATOM 704 N N . TYR A 1 91 ? -2.364 -1.559 3.068 1.00 93.88 91 TYR A N 1
ATOM 705 C CA . TYR A 1 91 ? -2.951 -0.425 3.774 1.00 93.88 91 TYR A CA 1
ATOM 706 C C . TYR A 1 91 ? -2.238 0.847 3.315 1.00 93.88 91 TYR A C 1
ATOM 708 O O . TYR A 1 91 ? -1.058 1.038 3.607 1.00 93.88 91 TYR A O 1
ATOM 716 N N . PHE A 1 92 ? -2.938 1.703 2.572 1.00 92.75 92 PHE A N 1
ATOM 717 C CA . PHE A 1 92 ? -2.425 2.993 2.114 1.00 92.75 92 PHE A CA 1
ATOM 718 C C . PHE A 1 92 ? -3.088 4.127 2.892 1.00 92.75 92 PHE A C 1
ATOM 720 O O . PHE A 1 92 ? -4.304 4.304 2.824 1.00 92.75 92 PHE A O 1
ATOM 727 N N . ILE A 1 93 ? -2.297 4.915 3.613 1.00 88.19 93 ILE A N 1
ATOM 728 C CA . ILE A 1 93 ? -2.806 6.050 4.383 1.00 88.19 93 ILE A CA 1
ATOM 729 C C . ILE A 1 93 ? -2.872 7.283 3.477 1.00 88.19 93 ILE A C 1
ATOM 731 O O . ILE A 1 93 ? -1.865 7.658 2.881 1.00 88.19 93 ILE A O 1
ATOM 735 N N . ARG A 1 94 ? -4.020 7.961 3.371 1.00 85.56 94 ARG A N 1
ATOM 736 C CA . ARG A 1 94 ? -4.156 9.225 2.612 1.00 85.56 94 ARG A CA 1
ATOM 737 C C . ARG A 1 94 ? -3.896 10.443 3.501 1.00 85.56 94 ARG A C 1
ATOM 739 O O . ARG A 1 94 ? -4.072 10.390 4.708 1.00 85.56 94 ARG A O 1
ATOM 746 N N . GLN A 1 95 ? -3.482 11.579 2.921 1.00 75.12 95 GLN A N 1
ATOM 747 C CA . GLN A 1 95 ? -3.027 12.753 3.706 1.00 75.12 95 GLN A CA 1
ATOM 748 C C . GLN A 1 95 ? -4.193 13.458 4.398 1.00 75.12 95 GLN A C 1
ATOM 750 O O . GLN A 1 95 ? -3.990 14.159 5.379 1.00 75.12 95 GLN A O 1
ATOM 755 N N . PHE A 1 96 ? -5.401 13.280 3.871 1.00 70.12 96 PHE A N 1
ATOM 756 C CA . PHE A 1 96 ? -6.581 14.037 4.267 1.00 70.12 96 PHE A CA 1
ATOM 757 C C . PHE A 1 96 ? -7.735 13.133 4.709 1.00 70.12 96 PHE A C 1
ATOM 759 O O . PHE A 1 96 ? -8.889 13.446 4.434 1.00 70.12 96 PHE A O 1
ATOM 766 N N . GLY A 1 97 ? -7.436 12.038 5.419 1.00 65.12 97 GLY A N 1
ATOM 767 C CA . GLY A 1 97 ? -8.450 11.472 6.313 1.00 65.12 97 GLY A CA 1
ATOM 768 C C . GLY A 1 97 ? -9.036 10.107 5.973 1.00 65.12 97 GLY A C 1
ATOM 769 O O . GLY A 1 97 ? -10.178 9.865 6.341 1.00 65.12 97 GLY A O 1
ATOM 770 N N . ASP A 1 98 ? -8.321 9.205 5.298 1.00 79.75 98 ASP A N 1
ATOM 771 C CA . ASP A 1 98 ? -8.752 7.802 5.255 1.00 79.75 98 ASP A CA 1
ATOM 772 C C . ASP A 1 98 ? -7.582 6.819 5.101 1.00 79.75 98 ASP A C 1
ATOM 774 O O . ASP A 1 98 ? -6.426 7.204 4.880 1.00 79.75 98 ASP A O 1
ATOM 778 N N . VAL A 1 99 ? -7.905 5.536 5.257 1.00 87.94 99 VAL A N 1
ATOM 779 C CA . VAL A 1 99 ? -7.039 4.415 4.901 1.00 87.94 99 VAL A CA 1
ATOM 780 C C . VAL A 1 99 ? -7.705 3.665 3.755 1.00 87.94 99 VAL A C 1
ATOM 782 O O . VAL A 1 99 ? -8.837 3.197 3.873 1.00 87.94 99 VAL A O 1
ATOM 785 N N . GLN A 1 100 ? -6.990 3.516 2.645 1.00 91.00 100 GLN A N 1
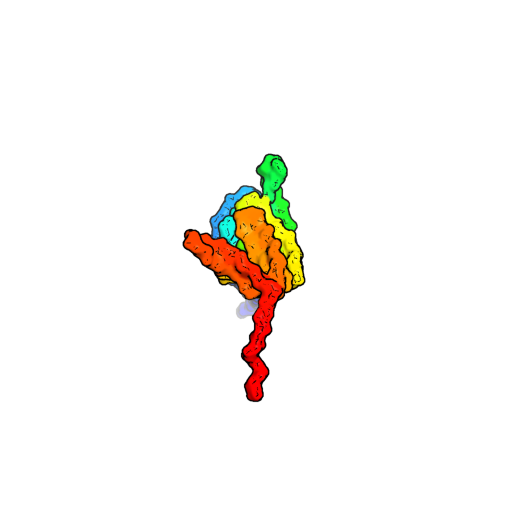ATOM 786 C CA . GLN A 1 100 ? -7.388 2.635 1.560 1.00 91.00 100 GLN A CA 1
ATOM 787 C C . GLN A 1 100 ? -6.842 1.230 1.821 1.00 91.00 100 GLN A C 1
ATOM 789 O O . GLN A 1 100 ? -5.632 1.007 1.773 1.00 91.00 100 GLN A O 1
ATOM 794 N N . VAL A 1 101 ? -7.748 0.281 2.043 1.00 93.31 101 VAL A N 1
ATOM 795 C CA . VAL A 1 101 ? -7.432 -1.152 2.087 1.00 93.31 101 VAL A CA 1
ATOM 796 C C . VAL A 1 101 ? -7.569 -1.728 0.677 1.00 93.31 101 VAL A C 1
ATOM 798 O O . VAL A 1 101 ? -8.557 -1.460 -0.009 1.00 93.31 101 VAL A O 1
ATOM 801 N N . PHE A 1 102 ? -6.584 -2.496 0.218 1.00 95.31 102 PHE A N 1
ATOM 802 C CA . PHE A 1 102 ? -6.610 -3.137 -1.100 1.00 95.31 102 PHE A CA 1
ATOM 803 C C . PHE A 1 102 ? -5.991 -4.534 -1.063 1.00 95.31 102 PHE A C 1
ATOM 805 O O . PHE A 1 102 ? -5.214 -4.852 -0.170 1.00 95.31 102 PHE A O 1
ATOM 812 N N . THR A 1 103 ? -6.316 -5.360 -2.056 1.00 96.44 103 THR A N 1
ATOM 813 C CA . THR A 1 103 ? -5.733 -6.698 -2.219 1.00 96.44 103 THR A CA 1
ATOM 814 C C . THR A 1 103 ? -4.580 -6.635 -3.230 1.00 96.44 103 THR A C 1
ATOM 816 O O . THR A 1 103 ? -4.835 -6.286 -4.390 1.00 96.44 103 THR A O 1
ATOM 819 N N . PRO A 1 104 ? -3.328 -6.924 -2.827 1.00 96.38 104 PRO A N 1
ATOM 820 C CA . PRO A 1 104 ? -2.212 -7.083 -3.754 1.00 96.38 104 PRO A CA 1
ATOM 821 C C . PRO A 1 104 ? -2.370 -8.368 -4.584 1.00 96.38 104 PRO A C 1
ATOM 823 O O . PRO A 1 104 ? -3.111 -9.280 -4.217 1.00 96.38 104 PRO A O 1
ATOM 826 N N . ALA A 1 105 ? -1.679 -8.454 -5.718 1.00 96.19 105 ALA A N 1
ATOM 827 C CA . ALA A 1 105 ? -1.671 -9.636 -6.587 1.00 96.19 105 ALA A CA 1
ATOM 828 C C . ALA A 1 105 ? -0.748 -10.764 -6.088 1.00 96.19 105 ALA A C 1
ATOM 830 O O . ALA A 1 105 ? -0.631 -11.789 -6.752 1.00 96.19 105 ALA A O 1
ATOM 831 N N . GLY A 1 106 ? -0.111 -10.566 -4.936 1.00 93.44 106 GLY A N 1
ATOM 832 C CA . GLY A 1 106 ? 0.841 -11.472 -4.317 1.00 93.44 106 GLY A CA 1
ATOM 833 C C . GLY A 1 106 ? 1.419 -10.838 -3.057 1.00 93.44 106 GLY A C 1
ATOM 834 O O . GLY A 1 106 ? 0.748 -10.037 -2.398 1.00 93.44 106 GLY A O 1
ATOM 835 N N . THR A 1 107 ? 2.662 -11.170 -2.723 1.00 93.19 107 THR A N 1
ATOM 836 C CA . THR A 1 107 ? 3.315 -10.560 -1.557 1.00 93.19 107 THR A CA 1
ATOM 837 C C . THR A 1 107 ? 3.696 -9.122 -1.888 1.00 93.19 107 THR A C 1
ATOM 839 O O . THR A 1 107 ? 4.395 -8.872 -2.863 1.00 93.19 107 THR A O 1
ATOM 842 N N . LEU A 1 108 ? 3.241 -8.163 -1.079 1.00 95.06 108 LEU A N 1
ATOM 843 C CA . LEU A 1 108 ? 3.603 -6.759 -1.256 1.00 95.06 108 LEU A CA 1
ATOM 844 C C . LEU A 1 108 ? 4.958 -6.482 -0.589 1.00 95.06 108 LEU A C 1
ATOM 846 O O . LEU A 1 108 ? 5.108 -6.606 0.627 1.00 95.06 108 LEU A O 1
ATOM 850 N N . HIS A 1 109 ? 5.934 -6.075 -1.390 1.00 94.12 109 HIS A N 1
ATOM 851 C CA . HIS A 1 109 ? 7.281 -5.708 -0.980 1.00 94.12 109 HIS A CA 1
ATOM 852 C C . HIS A 1 109 ? 7.389 -4.188 -0.842 1.00 94.12 109 HIS A C 1
ATOM 854 O O . HIS A 1 109 ? 7.416 -3.465 -1.841 1.00 94.12 109 HIS A O 1
ATOM 860 N N . ILE A 1 110 ? 7.472 -3.719 0.406 1.00 91.25 110 ILE A N 1
ATOM 861 C CA . ILE A 1 110 ? 7.695 -2.306 0.734 1.00 91.25 110 ILE A C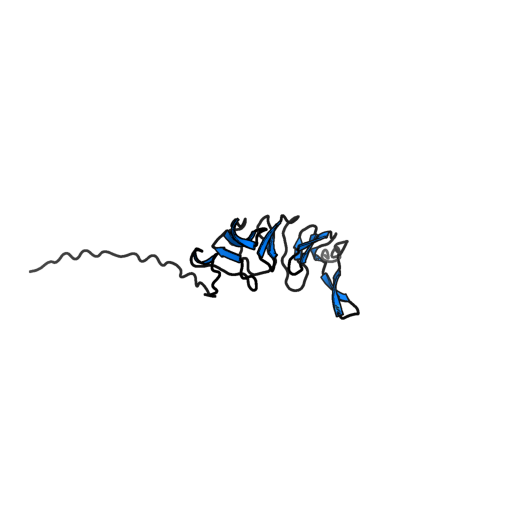A 1
ATOM 862 C C . ILE A 1 110 ? 9.200 -2.026 0.746 1.00 91.25 110 ILE A C 1
ATOM 864 O O . ILE A 1 110 ? 9.955 -2.717 1.436 1.00 91.25 110 ILE A O 1
ATOM 868 N N . ARG A 1 111 ? 9.652 -1.037 -0.025 1.00 89.62 111 ARG A N 1
ATOM 869 C CA . ARG A 1 111 ? 11.065 -0.692 -0.205 1.00 89.62 111 ARG A CA 1
ATOM 870 C C . ARG A 1 111 ? 11.345 0.761 0.158 1.00 89.62 111 ARG A C 1
ATOM 872 O O . ARG A 1 111 ? 10.536 1.658 -0.045 1.00 89.62 111 ARG A O 1
ATOM 879 N N . ASN A 1 112 ? 12.570 1.000 0.617 1.00 81.75 112 ASN A N 1
ATOM 880 C CA . ASN A 1 112 ? 13.095 2.351 0.792 1.00 81.75 112 ASN A CA 1
ATOM 881 C C . ASN A 1 112 ? 13.762 2.810 -0.513 1.00 81.75 112 ASN A C 1
ATOM 883 O O . ASN A 1 112 ? 14.594 2.089 -1.060 1.00 81.75 112 ASN A O 1
ATOM 887 N N . ASN A 1 113 ? 13.426 4.014 -0.990 1.00 80.81 113 ASN A N 1
ATOM 888 C CA . ASN A 1 113 ? 14.014 4.663 -2.178 1.00 80.81 113 ASN A CA 1
ATOM 889 C C . ASN A 1 113 ? 13.884 3.891 -3.507 1.00 80.81 113 ASN A C 1
ATOM 891 O O . ASN A 1 113 ? 14.614 4.149 -4.460 1.00 80.81 113 ASN A O 1
ATOM 895 N N . ALA A 1 114 ? 12.934 2.968 -3.595 1.00 89.12 114 ALA A N 1
ATOM 896 C CA . ALA A 1 114 ? 12.550 2.264 -4.811 1.00 89.12 114 ALA A CA 1
ATOM 897 C C . ALA A 1 114 ? 11.025 2.115 -4.802 1.00 89.12 114 ALA A C 1
ATOM 899 O O . ALA A 1 114 ? 10.424 2.214 -3.732 1.00 89.12 114 ALA A O 1
ATOM 900 N N . PRO A 1 115 ? 10.370 1.904 -5.952 1.00 92.75 115 PRO A N 1
ATOM 901 C CA . PRO A 1 115 ? 8.931 1.727 -5.942 1.00 92.75 115 PRO A CA 1
ATOM 902 C C . PRO A 1 115 ? 8.567 0.409 -5.248 1.00 92.75 115 PRO A C 1
ATOM 904 O O . PRO A 1 115 ? 9.270 -0.600 -5.390 1.00 92.75 115 PRO A O 1
ATOM 907 N N . ASP A 1 116 ? 7.463 0.418 -4.513 1.00 95.69 116 ASP A N 1
ATOM 908 C CA . ASP A 1 116 ? 6.909 -0.786 -3.900 1.00 95.69 116 ASP A CA 1
ATOM 909 C C . ASP A 1 116 ? 6.347 -1.698 -4.992 1.00 95.69 116 ASP A C 1
ATOM 911 O O . ASP A 1 116 ? 5.975 -1.233 -6.074 1.00 95.69 116 ASP A O 1
ATOM 915 N N . TYR A 1 117 ? 6.293 -3.004 -4.754 1.00 96.88 117 TYR A N 1
ATOM 916 C CA . TYR A 1 117 ? 5.826 -3.940 -5.777 1.00 96.88 117 TYR A CA 1
ATOM 917 C C . TYR A 1 117 ? 5.198 -5.198 -5.188 1.00 96.88 117 TYR A C 1
ATOM 919 O O . TYR A 1 117 ? 5.481 -5.572 -4.057 1.00 96.88 117 TYR A O 1
ATOM 927 N N . ASP A 1 118 ? 4.358 -5.857 -5.975 1.00 96.75 118 ASP A N 1
ATOM 928 C CA . ASP A 1 118 ? 3.962 -7.248 -5.768 1.00 96.75 118 ASP A CA 1
ATOM 929 C C . ASP A 1 118 ? 4.288 -8.072 -7.021 1.00 96.75 118 ASP A C 1
ATOM 931 O O . ASP A 1 118 ? 4.979 -7.602 -7.927 1.00 96.75 118 ASP A O 1
ATOM 935 N N . ASP A 1 119 ? 3.774 -9.294 -7.092 1.00 95.44 119 ASP A N 1
ATOM 936 C CA . ASP A 1 119 ? 3.996 -10.238 -8.187 1.00 95.44 119 ASP A CA 1
ATOM 937 C C . ASP A 1 119 ? 3.599 -9.706 -9.583 1.00 95.44 119 ASP A C 1
ATOM 939 O O . ASP A 1 119 ? 4.063 -10.234 -10.594 1.00 95.44 119 ASP A O 1
ATOM 943 N N . ARG A 1 120 ? 2.741 -8.679 -9.682 1.00 96.31 120 ARG A N 1
ATOM 944 C CA . ARG A 1 120 ? 2.208 -8.165 -10.961 1.00 96.31 120 ARG A CA 1
ATOM 945 C C . ARG A 1 120 ? 2.311 -6.651 -11.129 1.00 96.31 120 ARG A C 1
ATOM 947 O O . ARG A 1 120 ? 2.285 -6.151 -12.259 1.00 96.31 120 ARG A O 1
ATOM 954 N N . TYR A 1 121 ? 2.357 -5.909 -10.035 1.00 97.81 121 TYR A N 1
ATOM 955 C CA . TYR A 1 121 ? 2.182 -4.469 -10.026 1.00 97.81 121 TYR A CA 1
ATOM 956 C C . TYR A 1 121 ? 3.321 -3.762 -9.315 1.00 97.81 121 TYR A C 1
ATOM 958 O O . TYR A 1 121 ? 3.845 -4.214 -8.303 1.00 97.81 121 TYR A O 1
ATOM 966 N N . VAL A 1 122 ? 3.633 -2.584 -9.837 1.00 97.69 122 VAL A N 1
ATOM 967 C CA . VAL A 1 122 ? 4.462 -1.580 -9.185 1.00 97.69 122 VAL A CA 1
ATOM 968 C C . VAL A 1 122 ? 3.544 -0.511 -8.611 1.00 97.69 122 VAL A C 1
ATOM 970 O O . VAL A 1 122 ? 2.634 -0.028 -9.299 1.00 97.69 122 VAL A O 1
ATOM 973 N N . TYR A 1 123 ? 3.785 -0.146 -7.360 1.00 96.50 123 TYR A N 1
ATOM 974 C CA . TYR A 1 123 ? 2.994 0.792 -6.586 1.00 96.50 123 TYR A CA 1
ATOM 975 C C . TYR A 1 123 ? 3.754 2.098 -6.387 1.00 96.50 123 TYR A C 1
ATOM 977 O O . TYR A 1 123 ? 4.916 2.130 -5.987 1.00 96.50 123 TYR A O 1
ATOM 985 N N . THR A 1 124 ? 3.061 3.197 -6.653 1.00 93.31 124 THR A N 1
ATOM 986 C CA . THR A 1 124 ? 3.503 4.550 -6.315 1.00 93.31 124 THR A CA 1
ATOM 987 C C . THR A 1 124 ? 2.337 5.321 -5.730 1.00 93.31 124 THR A C 1
ATOM 989 O O . THR A 1 124 ? 1.182 4.905 -5.835 1.00 93.31 124 THR A O 1
ATOM 992 N N . TRP A 1 125 ? 2.604 6.458 -5.102 1.00 89.94 125 TRP A N 1
ATOM 993 C CA . TRP A 1 125 ? 1.541 7.255 -4.509 1.00 89.94 125 TRP A CA 1
ATOM 994 C C . TRP A 1 125 ? 1.801 8.748 -4.623 1.00 89.94 125 TRP A C 1
ATOM 996 O O . TRP A 1 125 ? 2.936 9.214 -4.684 1.00 89.94 125 TRP A O 1
ATOM 1006 N N . SER A 1 126 ? 0.706 9.501 -4.622 1.00 85.88 126 SER A N 1
ATOM 1007 C CA . SER A 1 126 ? 0.706 10.918 -4.279 1.00 85.88 126 SER A CA 1
ATOM 1008 C C . SER A 1 126 ? 0.161 11.105 -2.860 1.00 85.88 126 SER A C 1
ATOM 1010 O O . SER A 1 126 ? -0.112 10.150 -2.130 1.00 85.88 126 SER A O 1
ATOM 1012 N N . ARG A 1 127 ? -0.057 12.361 -2.467 1.00 82.56 127 ARG A N 1
ATOM 1013 C CA . ARG A 1 127 ? -0.675 12.734 -1.188 1.00 82.56 127 ARG A CA 1
ATOM 1014 C C . ARG A 1 127 ? -1.980 11.983 -0.899 1.00 82.56 127 ARG A C 1
ATOM 1016 O O . ARG A 1 127 ? -2.239 11.645 0.250 1.00 82.56 127 ARG A O 1
ATOM 1023 N N . SER A 1 128 ? -2.803 11.701 -1.902 1.00 84.50 128 SER A N 1
ATOM 1024 C CA . SER A 1 128 ? -4.126 11.099 -1.692 1.00 84.50 128 SER A CA 1
ATOM 1025 C C . SER A 1 128 ? -4.420 9.901 -2.578 1.00 84.50 128 SER A C 1
ATOM 1027 O O . SER A 1 128 ? -5.454 9.281 -2.380 1.00 84.50 128 SER A O 1
ATOM 1029 N N . GLN A 1 129 ? -3.568 9.545 -3.536 1.00 89.88 129 GLN A N 1
ATOM 1030 C CA . GLN A 1 129 ? -3.883 8.493 -4.499 1.00 89.88 129 GLN A CA 1
ATOM 1031 C C . GLN A 1 129 ? -2.789 7.435 -4.525 1.00 89.88 129 GLN A C 1
ATOM 1033 O O . GLN A 1 129 ? -1.623 7.766 -4.726 1.00 89.88 129 GLN A O 1
ATOM 1038 N N . LEU A 1 130 ? -3.193 6.171 -4.386 1.00 93.56 130 LEU A N 1
ATOM 1039 C CA . LEU A 1 130 ? -2.365 5.019 -4.715 1.00 93.56 130 LEU A CA 1
ATOM 1040 C C . LEU A 1 130 ? -2.494 4.726 -6.212 1.00 93.56 130 LEU A C 1
ATOM 1042 O O . LEU A 1 130 ? -3.602 4.599 -6.741 1.00 93.56 130 LEU A O 1
ATOM 1046 N N . TYR A 1 131 ? -1.368 4.595 -6.894 1.00 94.44 131 TYR A N 1
ATOM 1047 C CA . TYR A 1 131 ? -1.290 4.170 -8.282 1.00 94.44 131 TYR A CA 1
ATOM 1048 C C . TYR A 1 131 ? -0.674 2.780 -8.333 1.00 94.44 131 TYR A C 1
ATOM 1050 O O . TYR A 1 131 ? 0.347 2.525 -7.704 1.00 94.44 131 TYR A O 1
ATOM 1058 N N . ARG A 1 132 ? -1.281 1.897 -9.124 1.00 95.62 132 ARG A N 1
ATOM 1059 C CA . ARG A 1 132 ? -0.729 0.581 -9.449 1.00 95.62 132 ARG A CA 1
ATOM 1060 C C . ARG A 1 132 ? -0.547 0.480 -10.954 1.00 95.62 132 ARG A C 1
ATOM 1062 O O . ARG A 1 132 ? -1.456 0.840 -11.705 1.00 95.62 132 ARG A O 1
ATOM 1069 N N . ARG A 1 133 ? 0.613 0.014 -11.401 1.00 97.12 133 ARG A N 1
ATOM 1070 C CA . ARG A 1 133 ? 0.932 -0.161 -12.824 1.00 97.12 133 ARG A CA 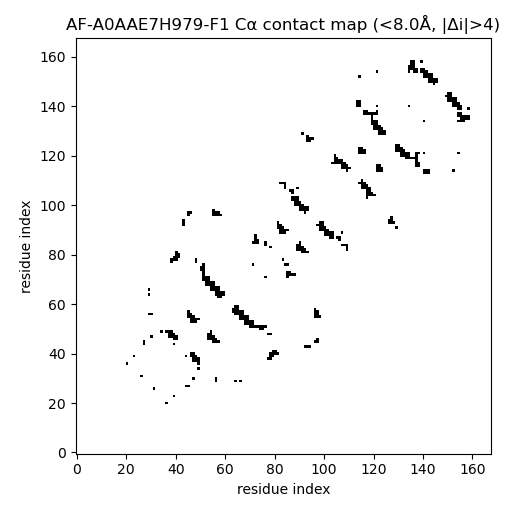1
ATOM 1071 C C . ARG A 1 133 ? 1.444 -1.569 -13.052 1.00 97.12 133 ARG A C 1
ATOM 1073 O O . ARG A 1 133 ? 2.279 -2.037 -12.289 1.00 97.12 133 ARG A O 1
ATOM 1080 N N . ALA A 1 134 ? 0.902 -2.250 -14.058 1.00 96.69 134 ALA A N 1
ATOM 1081 C CA . ALA A 1 134 ? 1.360 -3.590 -14.400 1.00 96.69 134 ALA A CA 1
ATOM 1082 C C . ALA A 1 134 ? 2.805 -3.526 -14.903 1.00 96.69 134 ALA A C 1
ATOM 1084 O O . ALA A 1 134 ? 3.167 -2.586 -15.608 1.00 96.69 134 ALA A O 1
ATOM 1085 N N . SER A 1 135 ? 3.603 -4.517 -14.532 1.00 96.00 135 SER A N 1
ATOM 1086 C CA . SER A 1 135 ? 4.996 -4.650 -14.946 1.00 96.00 135 SER A CA 1
ATOM 1087 C C . SER A 1 135 ? 5.282 -6.131 -15.164 1.00 96.00 135 SER A C 1
ATOM 1089 O O . SER A 1 135 ? 4.786 -6.965 -14.407 1.00 96.00 135 SER A O 1
ATOM 1091 N N . GLY A 1 136 ? 6.034 -6.475 -16.209 1.00 95.12 136 GLY A N 1
ATOM 1092 C CA . GLY A 1 136 ? 6.448 -7.865 -16.432 1.00 95.12 136 GLY A CA 1
ATOM 1093 C C . GLY A 1 136 ? 7.605 -8.293 -15.524 1.00 95.12 136 GLY A C 1
ATOM 1094 O O . GLY A 1 136 ? 7.856 -9.484 -15.364 1.00 95.12 136 GLY A O 1
ATOM 1095 N N . CYS A 1 137 ? 8.272 -7.326 -14.889 1.00 95.56 137 CYS A N 1
ATOM 1096 C CA . CYS A 1 137 ? 9.206 -7.518 -13.793 1.00 95.56 137 CYS A CA 1
ATOM 1097 C C . CYS A 1 137 ? 9.089 -6.389 -12.751 1.00 95.56 137 CYS A C 1
ATOM 1099 O O . CYS A 1 137 ? 9.897 -5.450 -12.732 1.00 95.56 137 CYS A O 1
ATOM 1101 N N . PRO A 1 138 ? 8.079 -6.447 -11.865 1.00 96.56 138 PRO A N 1
ATOM 1102 C CA . PRO A 1 138 ? 7.839 -5.394 -10.879 1.00 96.56 138 PRO A CA 1
ATOM 1103 C C . PRO A 1 138 ? 9.046 -5.116 -9.969 1.00 96.56 138 PRO A C 1
ATOM 1105 O O . PRO A 1 138 ? 9.370 -3.956 -9.717 1.00 96.56 138 PRO A O 1
ATOM 1108 N N . GLN A 1 139 ? 9.767 -6.164 -9.561 1.00 95.31 139 GLN A N 1
ATOM 1109 C CA . GLN A 1 139 ? 10.949 -6.074 -8.697 1.00 95.31 139 GLN A CA 1
ATOM 1110 C C . GLN A 1 139 ? 12.072 -5.198 -9.283 1.00 95.31 139 GLN A C 1
ATOM 1112 O O . GLN A 1 139 ? 12.711 -4.440 -8.549 1.00 95.31 139 GLN A O 1
ATOM 1117 N N . GLU A 1 140 ? 12.286 -5.270 -10.598 1.00 94.88 140 GLU A N 1
ATOM 1118 C CA . GLU A 1 140 ? 13.356 -4.551 -11.309 1.00 94.88 140 GLU A CA 1
ATOM 1119 C C . GLU A 1 140 ? 12.952 -3.123 -11.712 1.00 94.88 140 GLU A C 1
ATOM 1121 O O . GLU A 1 140 ? 13.760 -2.344 -12.223 1.00 94.88 140 GLU A O 1
ATOM 1126 N N . SER A 1 141 ? 11.687 -2.759 -11.485 1.00 94.94 141 SER A N 1
ATOM 1127 C CA . SER A 1 141 ? 11.190 -1.411 -11.751 1.00 94.94 141 SER A CA 1
ATOM 1128 C C . SER A 1 141 ? 11.759 -0.421 -10.733 1.00 94.94 141 SER A C 1
ATOM 1130 O O . SER A 1 141 ? 11.924 -0.740 -9.550 1.00 94.94 141 SER A O 1
ATOM 1132 N N . ARG A 1 142 ? 12.067 0.794 -11.194 1.00 94.31 142 ARG A N 1
ATOM 1133 C CA . ARG A 1 142 ? 12.843 1.785 -10.434 1.00 94.31 142 ARG A CA 1
ATOM 1134 C C . ARG A 1 142 ? 12.433 3.216 -10.756 1.00 94.31 142 ARG A C 1
ATOM 1136 O O . ARG A 1 142 ? 11.761 3.469 -11.755 1.00 94.31 142 ARG A O 1
ATOM 1143 N N . PHE A 1 143 ? 12.851 4.140 -9.899 1.00 91.69 143 PHE A N 1
ATOM 1144 C CA . PHE A 1 143 ? 12.828 5.561 -10.215 1.00 91.69 143 PHE A CA 1
ATOM 1145 C C . PHE A 1 143 ? 14.146 5.932 -10.894 1.00 91.69 143 PHE A C 1
ATOM 1147 O O . PHE A 1 143 ? 15.210 5.681 -10.334 1.00 91.69 143 PHE A O 1
ATOM 1154 N N . ASP A 1 144 ? 14.065 6.506 -12.087 1.00 88.75 144 ASP A N 1
ATOM 1155 C CA . ASP A 1 144 ? 15.186 7.135 -12.778 1.00 88.75 144 ASP A CA 1
ATOM 1156 C C . ASP A 1 144 ? 15.009 8.659 -12.706 1.00 88.75 144 ASP A C 1
ATOM 1158 O O . ASP A 1 144 ? 13.884 9.152 -12.611 1.00 88.75 144 ASP A O 1
ATOM 1162 N N . THR A 1 145 ? 16.101 9.414 -12.756 1.00 88.81 145 THR A N 1
ATOM 1163 C CA . THR A 1 145 ? 16.048 10.877 -12.886 1.00 88.81 145 THR A CA 1
ATOM 1164 C C . THR A 1 145 ? 16.015 11.247 -14.367 1.00 88.81 145 THR A C 1
ATOM 1166 O O . THR A 1 145 ? 16.809 10.714 -15.145 1.00 88.81 145 THR A O 1
ATOM 1169 N N . ASP A 1 146 ? 15.099 12.123 -14.776 1.00 83.25 146 ASP A N 1
ATOM 1170 C CA . ASP A 1 146 ? 15.070 12.651 -16.142 1.00 83.25 146 ASP A CA 1
ATOM 1171 C C . ASP A 1 146 ? 16.065 13.808 -16.353 1.00 83.25 146 ASP A C 1
ATOM 1173 O O . ASP A 1 146 ? 16.882 14.125 -15.485 1.00 83.25 146 ASP A O 1
ATOM 1177 N N . ALA A 1 147 ? 16.064 14.390 -17.555 1.00 85.81 147 ALA A N 1
ATOM 1178 C CA . ALA A 1 147 ? 17.014 15.437 -17.929 1.00 85.81 147 ALA A CA 1
ATOM 1179 C C . ALA A 1 147 ? 16.792 16.739 -17.140 1.00 85.81 147 ALA A C 1
ATOM 1181 O O . ALA A 1 147 ? 17.714 17.540 -16.988 1.00 85.81 147 ALA A O 1
ATOM 1182 N N . GLU A 1 148 ? 15.579 16.930 -16.630 1.00 88.12 148 GLU A N 1
ATOM 1183 C CA . GLU A 1 148 ? 15.135 18.070 -15.842 1.00 88.12 148 GLU A CA 1
ATOM 1184 C C . GLU A 1 148 ? 15.431 17.895 -14.343 1.00 88.12 148 GLU A C 1
ATOM 1186 O O . GLU A 1 148 ? 15.343 18.859 -13.581 1.00 88.12 148 GLU A O 1
ATOM 1191 N N . GLY A 1 149 ? 15.853 16.698 -13.922 1.00 83.38 149 GLY A N 1
ATOM 1192 C CA . GLY A 1 149 ? 16.143 16.374 -12.527 1.00 83.38 149 GLY A CA 1
ATOM 1193 C C . GLY A 1 149 ? 14.953 15.780 -11.768 1.00 83.38 149 GLY A C 1
ATOM 1194 O O . GLY A 1 149 ? 15.075 15.509 -10.570 1.00 83.38 149 GLY A O 1
ATOM 1195 N N . ASP A 1 150 ? 13.826 15.542 -12.437 1.00 84.25 150 ASP A N 1
ATOM 1196 C CA . ASP A 1 150 ? 12.621 14.984 -11.840 1.00 84.25 150 ASP A CA 1
ATOM 1197 C C . ASP A 1 150 ? 12.690 13.451 -11.779 1.00 84.25 150 ASP A C 1
ATOM 1199 O O . ASP A 1 150 ? 13.285 12.767 -12.614 1.00 84.25 150 ASP A O 1
ATOM 1203 N N . SER A 1 151 ? 12.077 12.874 -10.741 1.00 84.94 151 SER A N 1
ATOM 1204 C CA . SER A 1 151 ? 12.002 11.417 -10.586 1.00 84.94 151 SER A CA 1
ATOM 1205 C C . SER A 1 151 ? 10.888 10.829 -11.453 1.00 84.94 151 SER A C 1
ATOM 1207 O O . SER A 1 151 ? 9.704 11.109 -11.249 1.00 84.94 151 SER A O 1
ATOM 1209 N N . LYS A 1 152 ? 11.249 9.931 -12.368 1.00 89.88 152 LYS A N 1
ATOM 1210 C CA . LYS A 1 152 ? 10.348 9.211 -13.267 1.00 89.88 152 LYS A CA 1
ATOM 1211 C C . LYS A 1 152 ? 10.344 7.718 -12.957 1.00 89.88 152 LYS A C 1
ATOM 1213 O O . LYS A 1 152 ? 11.382 7.090 -12.802 1.00 89.88 152 LYS A O 1
ATOM 1218 N N . LEU A 1 153 ? 9.154 7.120 -12.917 1.00 93.31 153 LEU A N 1
ATOM 1219 C CA . LEU A 1 153 ? 9.013 5.669 -12.789 1.00 93.31 153 LEU A CA 1
ATOM 1220 C C . LEU A 1 153 ? 9.299 4.966 -14.125 1.00 93.31 153 LEU A C 1
ATOM 1222 O O . LEU A 1 153 ? 8.580 5.193 -15.103 1.00 93.31 153 LEU A O 1
ATOM 1226 N N . THR A 1 154 ? 10.255 4.042 -14.114 1.00 94.69 154 THR A N 1
ATOM 1227 C CA . THR A 1 154 ? 10.556 3.119 -15.212 1.00 94.69 154 THR A CA 1
ATOM 1228 C C . THR A 1 154 ? 10.055 1.722 -14.861 1.00 94.69 154 THR A C 1
ATOM 1230 O O . THR A 1 154 ? 10.486 1.118 -13.876 1.00 94.69 154 THR A O 1
ATOM 1233 N N . LEU A 1 155 ? 9.121 1.217 -15.670 1.00 95.56 155 LEU A N 1
ATOM 1234 C CA . LEU A 1 155 ? 8.588 -0.142 -15.568 1.00 95.56 155 LEU A CA 1
ATOM 1235 C C . LEU A 1 155 ? 9.442 -1.088 -16.411 1.00 95.56 155 LEU A C 1
ATOM 1237 O O . LEU A 1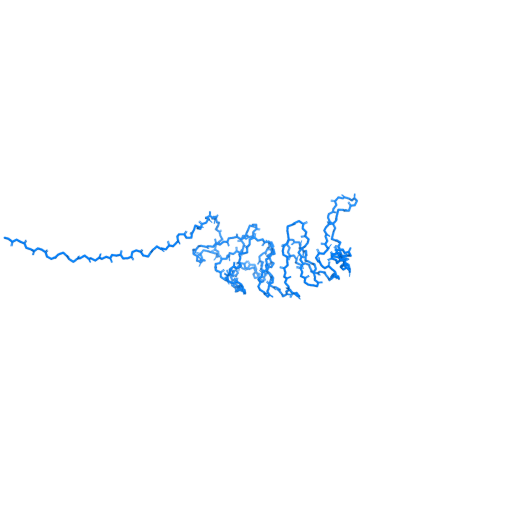 155 ? 9.863 -0.728 -17.509 1.00 95.56 155 LEU A O 1
ATOM 1241 N N . VAL A 1 156 ? 9.692 -2.286 -15.892 1.00 94.75 156 VAL A N 1
ATOM 1242 C CA . VAL A 1 156 ? 10.482 -3.311 -16.579 1.00 94.75 156 VAL A CA 1
ATOM 1243 C C . VAL A 1 156 ? 9.554 -4.409 -17.082 1.00 94.75 156 VAL A C 1
ATOM 1245 O O . VAL A 1 156 ? 8.871 -5.056 -16.301 1.00 94.75 156 VAL A O 1
ATOM 1248 N N . ASP A 1 157 ? 9.543 -4.658 -18.388 1.00 90.56 157 ASP A N 1
ATOM 1249 C CA . ASP A 1 157 ? 8.610 -5.622 -18.988 1.00 90.56 157 ASP A CA 1
ATOM 1250 C C . ASP A 1 157 ? 9.098 -7.076 -18.949 1.00 90.56 157 ASP A C 1
ATOM 1252 O O . ASP A 1 157 ? 8.310 -7.999 -19.144 1.00 90.56 157 ASP A O 1
ATOM 1256 N N . GLN A 1 158 ? 10.386 -7.316 -18.706 1.00 91.38 158 GLN A N 1
ATOM 1257 C CA . GLN A 1 158 ? 10.956 -8.661 -18.646 1.00 91.38 158 GLN A CA 1
ATOM 1258 C C . GLN A 1 158 ? 12.004 -8.743 -17.548 1.00 91.38 158 GLN A C 1
ATOM 1260 O O . GLN A 1 158 ? 12.916 -7.919 -17.495 1.00 91.38 158 GLN A O 1
ATOM 1265 N N . CYS A 1 159 ? 11.898 -9.757 -16.690 1.00 86.56 159 CYS A N 1
ATOM 1266 C CA . CYS A 1 159 ? 12.941 -10.011 -15.711 1.00 86.56 159 CYS A CA 1
ATOM 1267 C C . CYS A 1 159 ? 14.194 -10.484 -16.433 1.00 86.56 159 CYS A C 1
ATOM 1269 O O . CYS A 1 159 ? 14.144 -11.428 -17.228 1.00 86.56 159 CYS A O 1
ATOM 1271 N N . LEU A 1 160 ? 15.323 -9.842 -16.136 1.00 81.25 160 LEU A N 1
ATOM 1272 C CA . LEU A 1 160 ? 16.614 -10.369 -16.540 1.00 81.25 160 LEU A CA 1
ATOM 1273 C C . LEU A 1 160 ? 16.754 -11.743 -15.886 1.00 81.25 160 LEU A C 1
ATOM 1275 O O . LEU A 1 160 ? 16.788 -11.873 -14.665 1.00 81.25 160 LEU A O 1
ATOM 1279 N N . LYS A 1 161 ? 16.794 -12.796 -16.703 1.00 69.31 161 LYS A N 1
ATOM 1280 C CA . LYS A 1 161 ? 17.257 -14.091 -16.220 1.00 69.31 161 LYS A CA 1
ATOM 1281 C C . LYS A 1 161 ? 18.727 -13.892 -15.891 1.00 69.31 161 LYS A C 1
ATOM 1283 O O . LYS A 1 161 ? 19.496 -13.573 -16.794 1.00 69.31 161 LYS A O 1
ATOM 1288 N N . ASN A 1 162 ? 19.112 -14.060 -14.631 1.00 57.84 162 ASN A N 1
ATOM 1289 C CA . ASN A 1 162 ? 20.523 -14.127 -14.278 1.00 57.84 162 ASN A CA 1
ATOM 1290 C C . ASN A 1 162 ? 21.154 -15.280 -15.073 1.00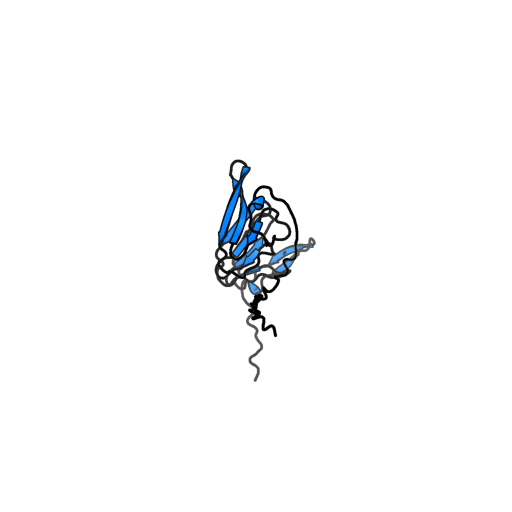 57.84 162 ASN A C 1
ATOM 1292 O O . ASN A 1 162 ? 20.997 -16.449 -14.729 1.00 57.84 162 ASN A O 1
ATOM 1296 N N . SER A 1 163 ? 21.844 -14.964 -16.166 1.00 50.25 163 SER A N 1
ATOM 1297 C CA . SER A 1 163 ? 22.751 -15.886 -16.834 1.00 50.25 163 SER A CA 1
ATOM 1298 C C . SER A 1 163 ? 24.028 -15.943 -16.003 1.00 50.25 163 SER A C 1
ATOM 1300 O O . SER A 1 163 ? 24.983 -15.225 -16.287 1.00 50.25 163 SER A O 1
ATOM 1302 N N . GLY A 1 164 ? 24.027 -16.730 -14.929 1.00 51.69 164 GLY A N 1
ATOM 1303 C CA . GLY A 1 164 ? 25.239 -16.912 -14.135 1.00 51.69 164 GLY A CA 1
ATOM 1304 C C . GLY A 1 164 ? 25.006 -17.325 -12.696 1.00 51.69 164 GLY A C 1
ATOM 1305 O O . GLY A 1 164 ? 25.291 -16.542 -11.798 1.00 51.69 164 GLY A O 1
ATOM 1306 N N . GLN A 1 165 ? 24.542 -18.556 -12.479 1.00 46.94 165 GLN A N 1
ATOM 1307 C CA . GLN A 1 165 ? 24.978 -19.348 -11.324 1.00 46.94 165 GLN A CA 1
ATOM 1308 C C . GLN A 1 165 ? 24.755 -20.859 -11.511 1.00 46.94 165 GLN A C 1
ATOM 1310 O O . GLN A 1 165 ? 24.495 -21.560 -10.551 1.00 46.94 165 GLN A O 1
ATOM 1315 N N . ASP A 1 166 ? 24.927 -21.363 -12.736 1.00 46.31 166 ASP A N 1
ATOM 1316 C CA . ASP A 1 166 ? 25.187 -22.788 -12.977 1.00 46.31 166 ASP A CA 1
ATOM 1317 C C . ASP A 1 166 ? 26.555 -22.880 -13.658 1.00 46.31 166 ASP A C 1
ATOM 1319 O O . ASP A 1 166 ? 26.681 -22.882 -14.882 1.00 46.31 166 ASP A O 1
ATOM 1323 N N . GLY A 1 167 ? 27.603 -22.829 -12.844 1.00 46.66 167 GLY A N 1
ATOM 1324 C CA . GLY A 1 167 ? 28.986 -22.959 -13.276 1.00 46.66 167 GLY A CA 1
ATOM 1325 C C . GLY A 1 167 ? 29.705 -23.953 -12.381 1.00 46.66 167 GLY A C 1
ATOM 1326 O O . GLY A 1 167 ? 30.279 -23.522 -11.391 1.00 46.66 167 GLY A O 1
ATOM 1327 N N . LEU A 1 168 ? 29.628 -25.225 -12.799 1.00 39.38 168 LEU A N 1
ATOM 1328 C CA . LEU A 1 168 ? 30.463 -26.392 -12.460 1.00 39.38 168 LEU A CA 1
ATOM 1329 C C . LEU A 1 168 ? 30.685 -26.754 -10.982 1.00 39.38 168 LEU A C 1
ATOM 1331 O O . LEU A 1 168 ? 31.432 -26.045 -10.277 1.00 39.38 168 LEU A O 1
#

Sequence (168 aa):
MHIKFTLLTTLLFLLIPQAQATTWSYNSASLRNAPAGLVYSEGVDNVAQYRDRLYVDKLSFFGEKQLETITLDSPGLVINSRLSAGKSHGYFIRQFGDVQVFTPAGTLHIRNNAPDYDDRYVYTWSRSQLYRRASGCPQESRFDTDAEGDSKLTLVDQCLKNSGQDGL

pLDDT: mean 74.27, std 22.61, range [27.06, 97.81]

Nearest PDB structures (foldseek):
  8qx8-assembly1_B  TM=2.795E-01  e=4.913E-01  Saccharomyces cerevisiae